Protein AF-A0A9E3WIS6-F1 (afdb_monomer_lite)

pLDDT: mean 97.27, std 2.93, range [75.06, 98.75]

Structure (mmCIF, N/CA/C/O backbone):
data_AF-A0A9E3WIS6-F1
#
_entry.id   AF-A0A9E3WIS6-F1
#
loop_
_atom_site.group_PDB
_atom_site.id
_atom_site.type_symbol
_atom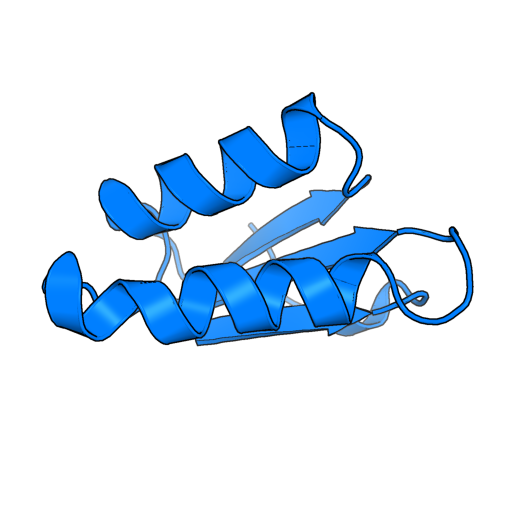_site.label_atom_id
_atom_site.label_alt_id
_atom_site.label_comp_id
_atom_site.label_asym_id
_atom_site.label_entity_id
_atom_site.label_seq_id
_atom_site.pdbx_PDB_ins_code
_atom_site.Cartn_x
_atom_site.Cartn_y
_atom_site.Cartn_z
_atom_site.occupancy
_atom_site.B_iso_or_equiv
_atom_site.auth_seq_id
_atom_site.auth_comp_id
_atom_site.auth_asym_id
_atom_site.auth_atom_id
_atom_site.pdbx_PDB_model_num
ATOM 1 N N . MET A 1 1 ? -15.227 4.915 6.702 1.00 75.06 1 MET A N 1
ATOM 2 C CA . MET A 1 1 ? -14.049 4.132 6.287 1.00 75.06 1 MET A CA 1
ATOM 3 C C . MET A 1 1 ? -14.523 3.152 5.235 1.00 75.06 1 MET A C 1
ATOM 5 O O . MET A 1 1 ? -15.399 2.352 5.550 1.00 75.06 1 MET A O 1
ATOM 9 N N . VAL A 1 2 ? -14.031 3.285 4.007 1.00 96.12 2 VAL A N 1
ATOM 10 C CA . VAL A 1 2 ? -14.408 2.398 2.895 1.00 96.12 2 VAL A CA 1
ATOM 11 C C . VAL A 1 2 ? -13.763 1.022 3.060 1.00 96.12 2 VAL A C 1
ATOM 13 O O . VAL A 1 2 ? -12.845 0.847 3.874 1.00 96.12 2 VAL A O 1
ATOM 16 N N . SER A 1 3 ? -14.244 0.030 2.315 1.00 97.31 3 SER A N 1
ATOM 17 C CA . SER A 1 3 ? -13.725 -1.337 2.418 1.00 97.31 3 SER A CA 1
ATOM 18 C C . SER A 1 3 ? -12.277 -1.420 1.928 1.00 97.31 3 SER A C 1
ATOM 20 O O . SER A 1 3 ? -11.404 -1.953 2.625 1.00 97.31 3 SER A O 1
ATOM 22 N N . LYS A 1 4 ? -12.001 -0.840 0.756 1.00 98.38 4 LYS A N 1
ATOM 23 C CA . LYS A 1 4 ? -10.684 -0.876 0.123 1.00 98.38 4 LYS A CA 1
ATOM 24 C C . LYS A 1 4 ? -10.451 0.355 -0.747 1.00 98.38 4 LYS A C 1
ATOM 26 O O . LYS A 1 4 ? -11.330 0.724 -1.513 1.00 98.38 4 LYS A O 1
ATOM 31 N N . ILE A 1 5 ? -9.263 0.950 -0.644 1.00 98.69 5 ILE A N 1
ATOM 32 C CA . ILE A 1 5 ? -8.787 1.973 -1.588 1.00 98.69 5 ILE A CA 1
ATOM 33 C C . ILE A 1 5 ? -7.691 1.361 -2.458 1.00 98.69 5 ILE A C 1
ATOM 35 O O . ILE A 1 5 ? -6.767 0.727 -1.946 1.00 98.69 5 ILE A O 1
ATOM 39 N N . GLY A 1 6 ? -7.787 1.569 -3.768 1.00 98.44 6 GLY A N 1
ATOM 40 C CA . GLY A 1 6 ? -6.751 1.206 -4.728 1.00 98.44 6 GLY A CA 1
ATOM 41 C C . GLY A 1 6 ? -5.889 2.412 -5.091 1.00 98.44 6 GLY A C 1
ATOM 42 O O . GLY A 1 6 ? -6.411 3.491 -5.354 1.00 98.44 6 GLY A O 1
ATOM 43 N N . VAL A 1 7 ? -4.570 2.235 -5.127 1.00 98.50 7 VAL A N 1
ATOM 44 C CA . VAL A 1 7 ? -3.609 3.263 -5.544 1.00 98.50 7 VAL A CA 1
ATOM 45 C C . VAL A 1 7 ? -2.785 2.733 -6.713 1.00 98.50 7 VAL A C 1
ATOM 47 O O . VAL A 1 7 ? -2.150 1.682 -6.615 1.00 98.50 7 VAL A O 1
ATOM 50 N N . VAL A 1 8 ? -2.788 3.478 -7.819 1.00 98.44 8 VAL A N 1
ATOM 51 C CA . VAL A 1 8 ? -1.993 3.188 -9.019 1.00 98.44 8 VAL A CA 1
ATOM 52 C C . VAL A 1 8 ? -0.790 4.125 -9.053 1.00 98.44 8 VAL A C 1
ATOM 54 O O . VAL A 1 8 ? -0.948 5.339 -9.163 1.00 98.44 8 VAL A O 1
ATOM 57 N N . GLY A 1 9 ? 0.409 3.551 -8.967 1.00 98.25 9 GLY A N 1
ATOM 58 C CA . GLY A 1 9 ? 1.674 4.272 -8.872 1.00 98.25 9 GLY A CA 1
ATOM 59 C C . GLY A 1 9 ? 2.108 4.474 -7.420 1.00 98.25 9 GLY A C 1
ATOM 60 O O . GLY A 1 9 ? 1.484 5.203 -6.658 1.00 98.25 9 GLY A O 1
ATOM 61 N N . GLY A 1 10 ? 3.227 3.859 -7.053 1.00 97.19 10 GLY A N 1
ATOM 62 C CA . GLY A 1 10 ? 3.900 3.913 -5.758 1.00 97.19 10 GLY A CA 1
ATOM 63 C C . GLY A 1 10 ? 5.080 4.879 -5.704 1.00 97.19 10 GLY A C 1
ATOM 64 O O . GLY A 1 10 ? 5.883 4.790 -4.779 1.00 97.19 10 GLY A O 1
ATOM 65 N N . GLY A 1 11 ? 5.200 5.814 -6.651 1.00 96.56 11 GLY A N 1
ATOM 66 C CA . GLY A 1 11 ? 6.186 6.900 -6.601 1.00 96.56 11 GLY A CA 1
ATOM 67 C C . GLY A 1 11 ? 6.024 7.821 -5.378 1.00 96.56 11 GLY A C 1
ATOM 68 O O . GLY A 1 11 ? 5.296 7.524 -4.433 1.00 96.56 11 GLY A O 1
ATOM 69 N N . ASN A 1 12 ? 6.683 8.983 -5.383 1.00 97.12 12 ASN A N 1
ATOM 70 C CA . ASN A 1 12 ? 6.701 9.884 -4.217 1.00 97.12 12 ASN A CA 1
ATOM 71 C C . ASN A 1 12 ? 5.294 10.257 -3.717 1.00 97.12 12 ASN A C 1
ATOM 73 O O . ASN A 1 12 ? 5.016 10.158 -2.525 1.00 97.12 12 ASN A O 1
ATOM 77 N N . ILE A 1 13 ? 4.390 10.620 -4.632 1.00 98.38 13 ILE A N 1
ATOM 78 C CA . ILE A 1 13 ? 3.008 10.985 -4.290 1.00 98.38 13 ILE A CA 1
ATOM 79 C C . ILE A 1 13 ? 2.219 9.756 -3.830 1.00 98.38 13 ILE A C 1
ATOM 81 O O . ILE A 1 13 ? 1.544 9.815 -2.809 1.00 98.38 13 ILE A O 1
ATOM 85 N N . GLY A 1 14 ? 2.336 8.635 -4.546 1.00 98.38 14 GLY A N 1
ATOM 86 C CA . GLY A 1 14 ? 1.634 7.396 -4.213 1.00 98.38 14 GLY A CA 1
ATOM 87 C C . GLY A 1 14 ? 1.984 6.863 -2.828 1.00 98.38 14 GLY A C 1
ATOM 88 O O . GLY A 1 14 ? 1.096 6.519 -2.055 1.00 98.38 14 GLY A O 1
ATOM 89 N N . GLY A 1 15 ? 3.270 6.876 -2.469 1.00 98.31 15 GLY A N 1
ATOM 90 C CA . GLY A 1 15 ? 3.719 6.484 -1.133 1.00 98.31 15 GLY A CA 1
ATOM 91 C C . GLY A 1 15 ? 3.137 7.370 -0.029 1.00 98.31 15 GLY A C 1
ATOM 92 O O . GLY A 1 15 ? 2.622 6.855 0.961 1.00 98.31 15 GLY A O 1
ATOM 93 N N . VAL A 1 16 ? 3.153 8.696 -0.217 1.00 98.50 16 VAL A N 1
ATOM 94 C CA . VAL A 1 16 ? 2.551 9.640 0.743 1.00 98.50 16 VAL A CA 1
ATOM 95 C C . VAL A 1 16 ? 1.036 9.453 0.830 1.00 98.50 16 VAL A C 1
ATOM 97 O O . VAL A 1 16 ? 0.479 9.490 1.925 1.00 98.50 16 VAL A O 1
ATOM 100 N N . LEU A 1 17 ? 0.365 9.206 -0.296 1.00 98.69 17 LEU A N 1
ATOM 101 C CA . LEU A 1 17 ? -1.069 8.936 -0.324 1.00 98.69 17 LEU A CA 1
ATOM 102 C C . LEU A 1 17 ? -1.414 7.689 0.500 1.00 98.69 17 LEU A C 1
ATOM 104 O O . LEU A 1 17 ? -2.307 7.756 1.343 1.00 98.69 17 LEU A O 1
ATOM 108 N N . VAL A 1 18 ? -0.686 6.581 0.320 1.00 98.69 18 VAL A N 1
ATOM 109 C CA . VAL A 1 18 ? -0.884 5.359 1.120 1.00 98.69 18 VAL A CA 1
ATOM 110 C C . VAL A 1 18 ? -0.629 5.629 2.607 1.00 98.69 18 VAL A C 1
ATOM 112 O O . VAL A 1 18 ? -1.456 5.251 3.437 1.00 98.69 18 VAL A O 1
ATOM 115 N N . GLN A 1 19 ? 0.447 6.343 2.952 1.00 98.50 19 GLN A N 1
ATOM 116 C CA . GLN A 1 19 ? 0.757 6.716 4.338 1.00 98.50 19 GLN A CA 1
ATOM 117 C C . GLN A 1 19 ? -0.374 7.532 4.980 1.00 98.50 19 GLN A C 1
ATOM 119 O O . GLN A 1 19 ? -0.776 7.264 6.112 1.00 98.50 19 GLN A O 1
ATOM 124 N N . GLU A 1 20 ? -0.922 8.518 4.268 1.00 98.38 20 GLU A N 1
ATOM 125 C CA . GLU A 1 20 ? -2.007 9.357 4.779 1.00 98.38 20 GLU A CA 1
ATOM 126 C C . GLU A 1 20 ? -3.340 8.600 4.860 1.00 98.38 20 GLU A C 1
ATOM 128 O O . GLU A 1 20 ? -4.085 8.805 5.821 1.00 98.38 20 GLU A O 1
ATOM 133 N N . ILE A 1 21 ? -3.626 7.673 3.935 1.00 98.38 21 ILE A N 1
ATOM 134 C CA . ILE A 1 21 ? -4.779 6.762 4.040 1.00 98.38 21 ILE A CA 1
ATOM 135 C C . ILE A 1 21 ? -4.686 5.930 5.324 1.00 98.38 21 ILE A C 1
ATOM 137 O O . ILE A 1 21 ? -5.674 5.828 6.057 1.00 98.38 21 ILE A O 1
ATOM 141 N N . VAL A 1 22 ? -3.506 5.371 5.615 1.00 98.31 22 VAL A N 1
ATOM 142 C CA . VAL A 1 22 ? -3.248 4.558 6.814 1.00 98.31 22 VAL A CA 1
ATOM 143 C C . VAL A 1 22 ? -3.357 5.397 8.080 1.00 98.31 22 VAL A C 1
ATOM 145 O O . VAL A 1 22 ? -4.112 5.051 8.989 1.00 98.31 22 VAL A O 1
ATOM 148 N N . ARG A 1 23 ? -2.654 6.532 8.128 1.00 98.00 23 ARG A N 1
ATOM 149 C CA . ARG A 1 23 ? -2.611 7.434 9.284 1.00 98.00 23 ARG A CA 1
ATOM 150 C C . ARG A 1 23 ? -3.987 7.993 9.641 1.00 98.00 23 ARG A C 1
ATOM 152 O O . ARG A 1 23 ? -4.307 8.119 10.819 1.00 98.00 23 ARG A O 1
ATOM 159 N N . ARG A 1 24 ? -4.812 8.311 8.639 1.00 97.31 24 ARG A N 1
ATOM 160 C CA . ARG A 1 24 ? -6.175 8.839 8.826 1.00 97.31 24 ARG A CA 1
ATOM 161 C C . ARG A 1 24 ? -7.249 7.750 8.884 1.00 97.31 24 ARG A C 1
ATOM 163 O O . ARG A 1 24 ? -8.419 8.083 9.056 1.00 97.31 24 ARG A O 1
ATOM 170 N N . ARG A 1 25 ? -6.878 6.470 8.736 1.00 97.12 25 ARG A N 1
ATOM 171 C CA . ARG A 1 25 ? -7.788 5.310 8.715 1.00 97.12 25 ARG A CA 1
ATOM 172 C C . ARG A 1 25 ? -8.959 5.487 7.731 1.00 97.12 25 ARG A C 1
ATOM 174 O O . ARG A 1 25 ? -10.125 5.293 8.079 1.00 97.12 25 ARG A O 1
ATOM 181 N N . LEU A 1 26 ? -8.660 5.887 6.491 1.00 97.81 26 LEU A N 1
ATOM 182 C CA . LEU A 1 26 ? -9.698 6.150 5.477 1.00 97.81 26 LEU A CA 1
ATOM 183 C C . LEU A 1 26 ? -10.297 4.863 4.885 1.00 97.81 26 LEU A C 1
ATOM 185 O O . LEU A 1 26 ? -11.471 4.860 4.503 1.00 97.81 26 LEU A O 1
ATOM 189 N N . ALA A 1 27 ? -9.539 3.760 4.889 1.00 98.06 27 ALA A N 1
ATOM 190 C CA . ALA A 1 27 ? -9.969 2.444 4.412 1.00 98.06 27 ALA A CA 1
ATOM 191 C C . ALA A 1 27 ? -9.578 1.312 5.369 1.00 98.06 27 ALA A C 1
ATOM 193 O O . ALA A 1 27 ? -8.605 1.433 6.111 1.00 98.06 27 ALA A O 1
ATOM 194 N N . ARG A 1 28 ? -10.308 0.188 5.311 1.00 97.81 28 ARG A N 1
ATOM 195 C CA . ARG A 1 28 ? -9.918 -1.043 6.028 1.00 97.81 28 ARG A CA 1
ATOM 196 C C . ARG A 1 28 ? -8.725 -1.742 5.378 1.00 97.81 28 ARG A C 1
ATOM 198 O O . ARG A 1 28 ? -7.960 -2.429 6.055 1.00 97.81 28 ARG A O 1
ATOM 205 N N . SER A 1 29 ? -8.585 -1.586 4.065 1.00 98.31 29 SER A N 1
ATOM 206 C CA . SER A 1 29 ? -7.474 -2.133 3.294 1.00 98.31 29 SER A CA 1
ATOM 207 C C . SER A 1 29 ? -7.036 -1.196 2.170 1.00 98.31 29 SER A C 1
ATOM 209 O O . SER A 1 29 ? -7.832 -0.399 1.674 1.00 98.31 29 SER A O 1
ATOM 211 N N . VAL A 1 30 ? -5.769 -1.289 1.770 1.00 98.56 30 VAL A N 1
ATOM 212 C CA . VAL A 1 30 ? -5.207 -0.552 0.634 1.00 98.56 30 VAL A CA 1
ATOM 213 C C . VAL A 1 30 ? -4.456 -1.512 -0.282 1.00 98.56 30 VAL A C 1
ATOM 215 O O . VAL A 1 30 ? -3.638 -2.317 0.173 1.00 98.56 30 VAL A O 1
ATOM 218 N N . GLY A 1 31 ? -4.747 -1.422 -1.577 1.00 98.62 31 GLY A N 1
ATOM 219 C CA . GLY A 1 31 ? -3.961 -2.044 -2.639 1.00 98.62 31 GLY A CA 1
ATOM 220 C C . GLY A 1 31 ? -3.081 -1.000 -3.316 1.00 98.62 31 GLY A C 1
ATOM 221 O O . GLY A 1 31 ? -3.591 0.041 -3.716 1.00 98.62 31 GLY A O 1
ATOM 222 N N . LEU A 1 32 ? -1.785 -1.264 -3.457 1.00 98.75 32 LEU A N 1
ATOM 223 C CA . LEU A 1 32 ? -0.842 -0.417 -4.184 1.00 98.75 32 LEU A CA 1
ATOM 224 C C . LEU A 1 32 ? -0.250 -1.204 -5.354 1.00 98.75 32 LEU A C 1
ATOM 226 O O . LEU A 1 32 ? 0.409 -2.221 -5.136 1.00 98.75 32 LEU A O 1
ATOM 230 N N . VAL A 1 33 ? -0.437 -0.716 -6.580 1.00 98.50 33 VAL A N 1
ATOM 231 C CA . VAL A 1 33 ? 0.224 -1.272 -7.768 1.00 98.50 33 VAL A CA 1
ATOM 232 C C . VAL A 1 33 ? 1.319 -0.331 -8.268 1.00 98.50 33 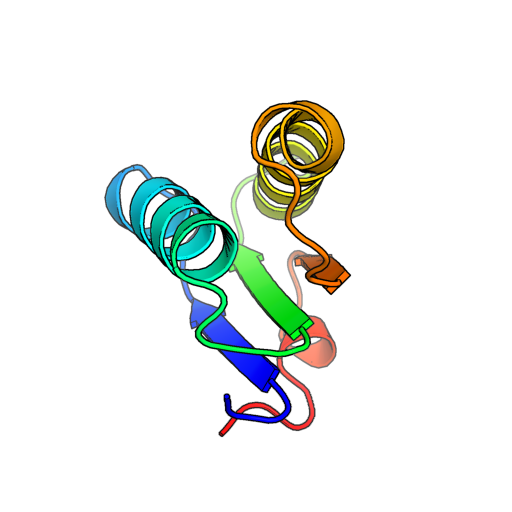VAL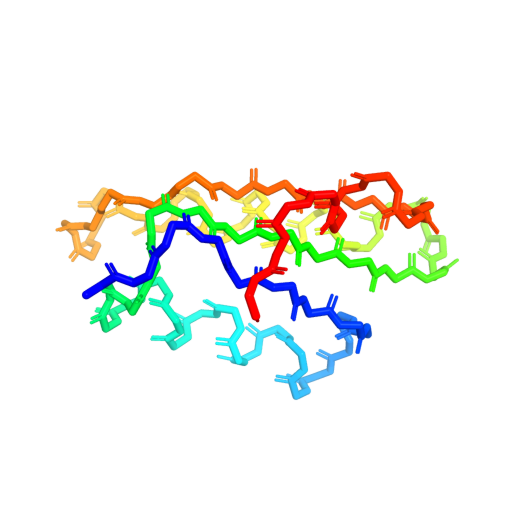 A C 1
ATOM 234 O O . VAL A 1 33 ? 1.102 0.875 -8.388 1.00 98.50 33 VAL A O 1
ATOM 237 N N . ASP A 1 34 ? 2.501 -0.868 -8.569 1.00 98.44 34 ASP A N 1
ATOM 238 C CA . ASP A 1 34 ? 3.565 -0.153 -9.281 1.00 98.44 34 ASP A CA 1
ATOM 239 C C . ASP A 1 34 ? 4.386 -1.127 -10.140 1.00 98.44 34 ASP A C 1
ATOM 241 O O . ASP A 1 34 ? 4.708 -2.234 -9.714 1.00 98.44 34 ASP A O 1
ATOM 245 N N . VAL A 1 35 ? 4.741 -0.714 -11.357 1.00 97.31 35 VAL A N 1
ATOM 246 C CA . VAL A 1 35 ? 5.483 -1.543 -12.319 1.00 97.31 35 VAL A CA 1
ATOM 247 C C . VAL A 1 35 ? 6.988 -1.611 -12.032 1.00 97.31 35 VAL A C 1
ATOM 249 O O . VAL A 1 35 ? 7.664 -2.496 -12.574 1.00 97.31 35 VAL A O 1
ATOM 252 N N . ALA A 1 36 ? 7.512 -0.703 -11.201 1.00 96.88 36 ALA A N 1
ATOM 253 C CA . ALA A 1 36 ? 8.933 -0.543 -10.929 1.00 96.88 36 ALA A CA 1
ATOM 254 C C . ALA A 1 36 ? 9.546 -1.775 -10.226 1.00 96.88 36 ALA A C 1
ATOM 256 O O . ALA A 1 36 ? 9.046 -2.216 -9.184 1.00 96.88 36 ALA A O 1
ATOM 257 N N . PRO A 1 37 ? 10.651 -2.328 -10.761 1.00 93.75 37 PRO A N 1
ATOM 258 C CA . PRO A 1 37 ? 11.337 -3.464 -10.161 1.00 93.75 37 PRO A CA 1
ATOM 259 C C . PRO A 1 37 ? 12.177 -3.063 -8.927 1.00 93.75 37 PRO A C 1
ATOM 261 O O . PRO A 1 37 ? 12.529 -1.893 -8.772 1.00 93.75 37 PRO A O 1
ATOM 264 N N . PRO A 1 38 ? 12.568 -4.032 -8.076 1.00 91.50 38 PRO A N 1
ATOM 265 C CA . PRO A 1 38 ? 12.111 -5.423 -8.105 1.00 91.50 38 PRO A CA 1
ATOM 266 C C . PRO A 1 38 ? 10.674 -5.575 -7.583 1.00 91.50 38 PRO A C 1
ATOM 268 O O . PRO A 1 38 ? 9.891 -6.300 -8.182 1.00 91.50 38 PRO A O 1
ATOM 271 N N . ASP A 1 39 ? 10.321 -4.856 -6.518 1.00 95.31 39 ASP A N 1
ATOM 272 C CA . ASP A 1 39 ? 9.051 -4.991 -5.798 1.00 95.31 39 ASP A CA 1
ATOM 273 C C . ASP A 1 39 ? 8.731 -3.684 -5.035 1.00 95.31 39 ASP A C 1
ATOM 275 O O . ASP A 1 39 ? 8.469 -3.677 -3.830 1.00 95.31 39 ASP A O 1
ATOM 279 N N . LEU A 1 40 ? 8.791 -2.539 -5.732 1.00 97.44 40 LEU A N 1
ATOM 280 C CA . LEU A 1 40 ? 8.696 -1.211 -5.106 1.00 97.44 40 LEU A CA 1
ATOM 281 C C . LEU A 1 40 ? 7.407 -1.026 -4.287 1.00 97.44 40 LEU A C 1
ATOM 283 O O . LEU A 1 40 ? 7.459 -0.554 -3.149 1.00 97.44 40 LEU A O 1
ATOM 287 N N . ALA A 1 41 ? 6.258 -1.431 -4.836 1.00 98.31 41 ALA A N 1
ATOM 288 C CA . ALA A 1 41 ? 4.972 -1.335 -4.147 1.00 98.31 41 ALA A CA 1
ATOM 289 C C . ALA A 1 41 ? 4.922 -2.198 -2.875 1.00 98.31 41 ALA A C 1
ATOM 291 O O . ALA A 1 41 ? 4.465 -1.728 -1.835 1.00 98.31 41 ALA A O 1
ATOM 292 N N . LYS A 1 42 ? 5.437 -3.437 -2.926 1.00 98.25 42 LYS A N 1
ATOM 293 C CA . LYS A 1 42 ? 5.506 -4.321 -1.748 1.00 98.25 42 LYS A CA 1
ATOM 294 C C . LYS A 1 42 ? 6.396 -3.731 -0.663 1.00 98.25 42 LYS A C 1
ATOM 296 O O . LYS A 1 42 ? 5.979 -3.696 0.488 1.00 98.25 42 LYS A O 1
ATOM 301 N N . GLY A 1 43 ? 7.579 -3.236 -1.034 1.00 98.19 43 GLY A N 1
ATOM 302 C CA . GLY A 1 43 ? 8.515 -2.624 -0.090 1.00 98.19 43 GLY A CA 1
ATOM 303 C C . GLY A 1 43 ? 7.903 -1.427 0.636 1.00 98.19 43 GLY A C 1
ATOM 304 O O . GLY A 1 43 ? 7.976 -1.347 1.856 1.00 98.19 43 GLY A O 1
ATOM 305 N N . LYS A 1 44 ? 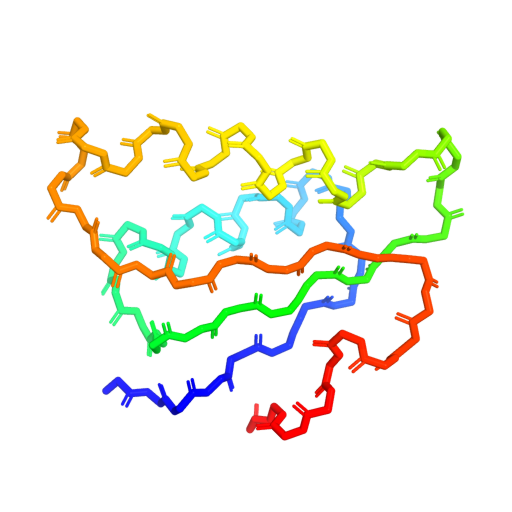7.209 -0.543 -0.092 1.00 98.31 44 LYS A N 1
ATOM 306 C CA . LYS A 1 44 ? 6.502 0.598 0.512 1.00 98.31 44 LYS A CA 1
ATOM 307 C C . LYS A 1 44 ? 5.347 0.175 1.415 1.00 98.31 44 LYS A C 1
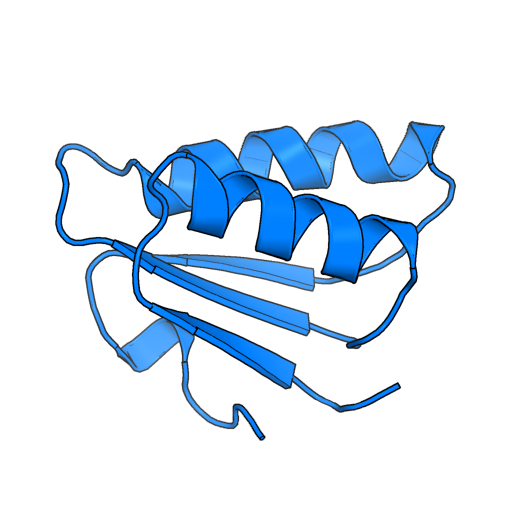ATOM 309 O O . LYS A 1 44 ? 5.179 0.743 2.487 1.00 98.31 44 LYS A O 1
ATOM 314 N N . CYS A 1 45 ? 4.546 -0.806 1.003 1.00 98.56 45 CYS A N 1
ATOM 315 C CA . CYS A 1 45 ? 3.477 -1.327 1.852 1.00 98.56 45 CYS A CA 1
ATOM 316 C C . CYS A 1 45 ? 4.018 -1.961 3.141 1.00 98.56 45 CYS A C 1
ATOM 318 O O . CYS A 1 45 ? 3.394 -1.786 4.182 1.00 98.56 45 CYS A O 1
ATOM 320 N N . LEU A 1 46 ? 5.156 -2.662 3.081 1.00 98.50 46 LEU A N 1
ATOM 321 C CA . LEU A 1 46 ? 5.808 -3.243 4.256 1.00 98.50 46 LEU A CA 1
ATOM 322 C C . LEU A 1 46 ? 6.309 -2.159 5.219 1.00 98.50 46 LEU A C 1
ATOM 324 O O . LEU A 1 46 ? 5.942 -2.188 6.387 1.00 98.50 46 LEU A O 1
ATOM 328 N N . ASP A 1 47 ? 7.047 -1.171 4.711 1.00 98.25 47 ASP A N 1
ATOM 329 C CA . ASP A 1 47 ? 7.558 -0.031 5.491 1.00 98.25 47 ASP A CA 1
ATOM 330 C C . ASP A 1 47 ? 6.426 0.697 6.244 1.00 98.25 47 ASP A C 1
ATOM 332 O O . ASP A 1 47 ? 6.457 0.885 7.461 1.00 98.25 47 ASP A O 1
ATOM 336 N N . ILE A 1 48 ? 5.333 1.006 5.540 1.00 98.44 48 ILE A N 1
ATOM 337 C CA . ILE A 1 48 ? 4.167 1.658 6.150 1.00 98.44 48 ILE A CA 1
ATOM 338 C C . ILE A 1 48 ? 3.486 0.740 7.179 1.00 98.44 48 ILE A C 1
ATOM 340 O O . ILE A 1 48 ? 3.073 1.217 8.240 1.00 98.44 48 ILE A O 1
ATOM 344 N N . ALA A 1 49 ? 3.362 -0.563 6.893 1.00 98.44 49 ALA A N 1
ATOM 345 C CA . ALA A 1 49 ? 2.764 -1.536 7.809 1.00 98.44 49 ALA A CA 1
ATOM 346 C C . ALA A 1 49 ? 3.545 -1.631 9.129 1.00 98.44 49 ALA A C 1
ATOM 348 O O . ALA A 1 49 ? 2.935 -1.644 10.198 1.00 98.44 49 ALA A O 1
ATOM 349 N N . GLU A 1 50 ? 4.876 -1.634 9.072 1.00 98.31 50 GLU A N 1
ATOM 350 C CA . GLU A 1 50 ? 5.761 -1.671 10.243 1.00 98.31 50 GLU A CA 1
ATOM 351 C C . GLU A 1 50 ? 5.635 -0.410 11.116 1.00 98.31 50 GLU A C 1
ATOM 353 O O . GLU A 1 50 ? 5.816 -0.478 12.331 1.00 98.31 50 GLU A O 1
ATOM 358 N N . GLY A 1 51 ? 5.234 0.727 10.534 1.00 97.88 51 GLY A N 1
ATOM 359 C CA . GLY A 1 51 ? 4.927 1.962 11.264 1.00 97.88 51 GLY A CA 1
ATOM 360 C C . GLY A 1 51 ? 3.564 1.976 11.972 1.00 97.88 51 GLY A C 1
ATOM 361 O O . GLY A 1 51 ? 3.341 2.788 12.876 1.00 97.88 51 GLY A O 1
ATOM 362 N N . THR A 1 52 ? 2.636 1.086 11.606 1.00 97.94 52 THR A N 1
ATOM 363 C CA . THR A 1 52 ? 1.263 1.097 12.147 1.00 97.94 52 THR A CA 1
ATOM 364 C C . THR A 1 52 ? 1.151 0.900 13.665 1.00 97.94 52 THR A C 1
ATOM 366 O O . THR A 1 52 ? 0.302 1.575 14.257 1.00 97.94 52 THR A O 1
ATOM 369 N N . PRO A 1 53 ? 1.999 0.103 14.356 1.00 97.62 53 PRO A N 1
ATOM 370 C CA . PRO A 1 53 ? 1.950 -0.008 15.815 1.00 97.62 53 PRO A CA 1
ATOM 371 C C . PRO A 1 53 ? 2.269 1.313 16.522 1.00 97.62 53 PRO A C 1
ATOM 373 O O . PRO A 1 53 ? 1.672 1.606 17.555 1.00 97.62 53 PRO A O 1
ATOM 376 N N . ILE A 1 54 ? 3.160 2.127 15.943 1.00 97.56 54 ILE A N 1
ATOM 377 C CA . ILE A 1 54 ? 3.538 3.449 16.468 1.00 97.56 54 ILE A CA 1
ATOM 378 C C . ILE A 1 54 ? 2.420 4.465 16.238 1.00 97.56 54 ILE A C 1
ATOM 380 O O . ILE A 1 54 ? 2.126 5.287 17.100 1.00 97.56 54 ILE A O 1
ATOM 384 N N . LEU A 1 55 ? 1.769 4.397 15.076 1.00 95.88 55 LEU A N 1
ATOM 385 C CA . LEU A 1 55 ? 0.622 5.248 14.752 1.00 95.88 55 LEU A CA 1
ATOM 386 C C . LEU A 1 55 ? -0.671 4.788 15.437 1.00 95.88 55 LEU A C 1
ATOM 388 O O . LEU A 1 55 ? -1.691 5.471 15.333 1.00 95.88 55 LEU A O 1
ATOM 392 N N . HIS A 1 56 ? -0.639 3.629 16.099 1.00 96.62 56 HIS A N 1
ATOM 393 C CA . HIS A 1 56 ? -1.805 2.920 16.601 1.00 96.62 56 HIS A CA 1
ATOM 394 C C . HIS A 1 56 ? -2.900 2.836 15.539 1.00 96.62 56 HIS A C 1
ATOM 396 O O . HIS A 1 56 ? -4.040 3.183 15.817 1.00 96.62 56 HIS A O 1
ATOM 402 N N . THR A 1 57 ? -2.593 2.432 14.308 1.00 96.81 57 THR A N 1
ATOM 403 C CA . THR A 1 57 ? -3.588 2.235 13.241 1.00 96.81 57 THR A CA 1
ATOM 404 C C . THR A 1 57 ? -3.673 0.769 12.844 1.00 96.81 57 THR A C 1
ATOM 406 O O . THR A 1 57 ? -2.734 0.008 13.030 1.00 96.81 57 THR A O 1
ATOM 409 N N . GLU A 1 58 ? -4.823 0.356 12.316 1.00 96.06 58 GLU A N 1
ATOM 410 C CA . GLU A 1 58 ? -5.011 -0.991 11.782 1.00 96.06 58 GLU A CA 1
ATOM 411 C C . GLU A 1 58 ? -5.585 -0.869 10.369 1.00 96.06 58 GLU A C 1
ATOM 413 O O . GLU A 1 58 ? -6.767 -0.573 10.188 1.00 96.06 58 GLU A O 1
ATOM 418 N N . VAL A 1 59 ? -4.724 -1.042 9.365 1.00 98.06 59 VAL A N 1
ATOM 419 C CA . VAL A 1 59 ? -5.086 -1.020 7.943 1.00 98.06 59 VAL A CA 1
ATOM 420 C C . VAL A 1 59 ? -4.299 -2.116 7.238 1.00 98.06 59 VAL A C 1
ATOM 422 O O . VAL A 1 59 ? -3.078 -2.182 7.359 1.00 98.06 59 VAL A O 1
ATOM 425 N N . LYS A 1 60 ? -4.988 -2.984 6.491 1.00 98.06 60 LYS A N 1
ATOM 426 C CA . LYS A 1 60 ? -4.329 -4.048 5.719 1.00 98.06 60 LYS A CA 1
ATOM 427 C C . LYS A 1 60 ? -3.712 -3.473 4.450 1.00 98.06 60 LYS A C 1
ATOM 429 O O . LYS A 1 60 ? -4.412 -2.829 3.675 1.00 98.06 60 LYS A O 1
ATOM 434 N N . LEU A 1 61 ? -2.436 -3.742 4.209 1.00 98.44 61 LEU A N 1
ATOM 435 C CA . LEU A 1 61 ? -1.720 -3.256 3.032 1.00 98.44 61 LEU A CA 1
ATOM 436 C C . LEU A 1 61 ? -1.336 -4.417 2.123 1.00 98.44 61 LEU A C 1
ATOM 438 O O . LEU A 1 61 ? -0.890 -5.463 2.588 1.00 98.44 61 LEU A O 1
ATOM 442 N N . SER A 1 62 ? -1.509 -4.219 0.822 1.00 98.25 62 SER A N 1
ATOM 443 C CA . SER A 1 62 ? -1.096 -5.161 -0.217 1.00 98.25 62 SER A CA 1
ATOM 444 C C . SER A 1 62 ? -0.423 -4.391 -1.343 1.00 98.25 62 SER A C 1
ATOM 446 O O . SER A 1 62 ? -1.006 -3.452 -1.878 1.00 98.25 62 SER A O 1
ATOM 448 N N . GLY A 1 63 ? 0.811 -4.766 -1.670 1.00 98.25 63 GLY A N 1
ATOM 449 C CA . GLY A 1 63 ? 1.586 -4.171 -2.754 1.00 98.25 63 GLY A CA 1
ATOM 450 C C . GLY A 1 63 ? 1.848 -5.200 -3.848 1.00 98.25 63 GLY A C 1
ATOM 451 O O . GLY A 1 63 ? 2.081 -6.370 -3.546 1.00 98.25 63 GLY A O 1
ATOM 452 N N . GLY A 1 64 ? 1.832 -4.787 -5.110 1.00 97.94 64 GLY A N 1
ATOM 453 C CA . GLY A 1 64 ? 2.063 -5.690 -6.236 1.00 97.94 64 GLY A CA 1
ATOM 454 C C . GLY A 1 64 ? 2.467 -4.966 -7.511 1.00 97.94 64 GLY A C 1
ATOM 455 O O . GLY A 1 64 ? 2.476 -3.737 -7.570 1.00 97.94 64 GLY A O 1
ATOM 456 N N . ARG A 1 65 ? 2.827 -5.751 -8.527 1.00 97.06 65 ARG A N 1
ATOM 457 C CA . ARG A 1 65 ? 3.111 -5.251 -9.882 1.00 97.06 65 ARG A CA 1
ATOM 458 C C . ARG A 1 65 ? 1.923 -5.421 -10.823 1.00 97.06 65 ARG A C 1
ATOM 460 O O . ARG A 1 65 ? 1.837 -4.720 -11.827 1.00 97.06 65 ARG A O 1
ATOM 467 N N . ASP A 1 66 ? 1.017 -6.319 -10.462 1.00 96.50 66 ASP A N 1
ATOM 468 C CA . ASP A 1 66 ? -0.187 -6.639 -11.206 1.00 96.50 66 ASP A CA 1
ATOM 469 C C . ASP A 1 66 ? -1.406 -5.956 -10.574 1.00 96.50 66 ASP A C 1
ATOM 471 O O . ASP A 1 66 ? -1.387 -5.509 -9.428 1.00 96.50 66 ASP A O 1
ATOM 475 N N . TYR A 1 67 ? -2.480 -5.830 -11.351 1.00 97.19 67 TYR A N 1
ATOM 476 C CA . TYR A 1 67 ? -3.703 -5.136 -10.933 1.00 97.19 67 TYR A CA 1
ATOM 477 C C . TYR A 1 67 ? -4.597 -5.961 -9.993 1.00 97.19 67 TYR A C 1
ATOM 479 O O . TYR A 1 67 ? -5.587 -5.445 -9.473 1.00 97.19 67 TYR A O 1
ATOM 487 N N . ASP A 1 68 ? -4.259 -7.225 -9.747 1.00 97.19 68 ASP A N 1
ATOM 488 C CA . ASP A 1 68 ? -4.961 -8.122 -8.825 1.00 97.19 68 ASP A CA 1
ATOM 489 C C . ASP A 1 68 ? -5.044 -7.541 -7.403 1.00 97.19 68 ASP A C 1
ATOM 491 O O . ASP A 1 68 ? -6.086 -7.632 -6.746 1.00 97.19 68 ASP A O 1
ATOM 495 N N . VAL A 1 69 ? -4.004 -6.825 -6.965 1.00 97.12 69 VAL A N 1
ATOM 496 C CA . VAL A 1 69 ? -3.982 -6.130 -5.669 1.00 97.12 69 VAL A CA 1
ATOM 497 C C . VAL A 1 69 ? -5.063 -5.055 -5.539 1.00 97.12 69 VAL A C 1
ATOM 499 O O . VAL A 1 69 ? -5.425 -4.699 -4.418 1.00 97.12 69 VAL A O 1
ATOM 502 N N . LEU A 1 70 ? -5.644 -4.573 -6.642 1.00 97.94 70 LEU A N 1
ATOM 503 C CA . LEU A 1 70 ? -6.719 -3.576 -6.637 1.00 97.94 70 LEU A CA 1
ATOM 504 C C . LEU A 1 70 ? -8.124 -4.188 -6.629 1.00 97.94 70 LEU A C 1
ATOM 506 O O . LEU A 1 70 ? -9.098 -3.443 -6.523 1.00 97.94 70 LEU A O 1
ATOM 510 N N . ALA A 1 71 ? -8.268 -5.514 -6.702 1.00 97.75 71 ALA A N 1
ATOM 511 C CA . ALA A 1 71 ? -9.579 -6.158 -6.742 1.00 97.75 71 ALA A CA 1
ATOM 512 C C . ALA A 1 71 ? -10.467 -5.717 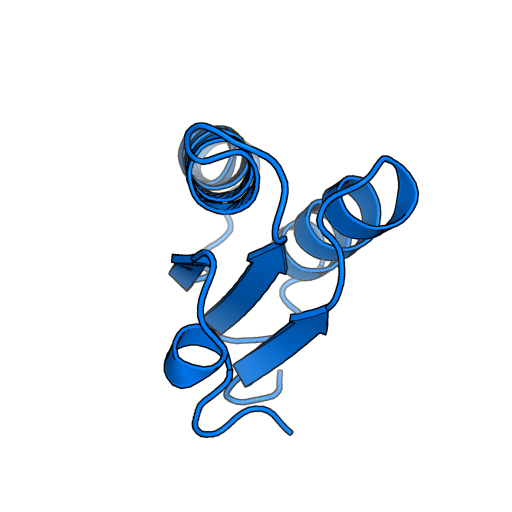-5.562 1.00 97.75 71 ALA A C 1
ATOM 514 O O . ALA A 1 71 ? -10.041 -5.784 -4.404 1.00 97.75 71 ALA A O 1
ATOM 515 N N . GLY A 1 72 ? -11.685 -5.254 -5.867 1.00 95.69 72 GLY A N 1
ATOM 516 C CA . GLY A 1 72 ? -12.657 -4.775 -4.878 1.00 95.69 72 GLY A CA 1
ATOM 517 C C . GLY A 1 72 ? -12.367 -3.392 -4.283 1.00 95.69 72 GLY A C 1
ATOM 518 O O . GLY A 1 72 ? -12.911 -3.087 -3.226 1.00 95.69 72 GLY A O 1
ATOM 519 N N . SER A 1 73 ? -11.494 -2.591 -4.904 1.00 96.81 73 SER A N 1
ATOM 520 C CA . SER A 1 73 ? -11.324 -1.170 -4.554 1.00 96.81 73 SER A CA 1
ATOM 521 C C . SER A 1 73 ? -12.563 -0.361 -4.947 1.00 96.81 73 SER A C 1
ATOM 523 O O . SER A 1 73 ? -13.128 -0.604 -6.014 1.00 96.81 73 SER A O 1
ATOM 525 N N . GLU A 1 74 ? -12.958 0.578 -4.087 1.00 91.62 74 GLU A N 1
ATOM 526 C CA . GLU A 1 74 ? -13.999 1.587 -4.353 1.00 91.62 74 GLU A CA 1
ATOM 527 C C . GLU A 1 74 ? -13.417 2.856 -4.991 1.00 91.62 74 GLU A C 1
ATOM 529 O O . GLU A 1 74 ? -12.241 3.185 -4.694 1.00 91.62 74 GLU A O 1
#

Radius of gyration: 10.96 Å; chains: 1; bounding box: 26×19×29 Å

Sequence (74 aa):
MVSKIGVVGGGNIGGVLVQEIVRRRLARSVGLVDVAPPDLAKGKCLDIAEGTPILHTEVKLSGGRDYDVLAGSE

Foldseek 3Di:
DAAEAEFEDPPPVSLVVVLVCQLVVVHQEYFYADQDPDFSFQVSQVVSVVCCVVSVTHHHYHGYNDCPSCPPHD

Secondary structure (DSSP, 8-state):
-EEEEEEE--SHHHHHHHHHHHHTT-EEEEEEE---TTTHHHHHHHHHHHHHHHHT---EEEEESSGGGGTT--